Protein AF-A0A520CPD5-F1 (afdb_monomer_lite)

Radius of gyration: 14.95 Å; chains: 1; bounding box: 34×31×41 Å

Sequence (137 aa):
ALHACDTATDDAIAFGLAKEARFMVLVPCCQAEVAACLRQTKALSLSRTPLAELWRHPLHTREIGSQLTNVLRCLYLEARGYQVTVTELVGWEHSMKNELIIARRTGQPKAGAADRLRGLLAEFGLESLLETRFRLD

Foldseek 3Di:
DQEQEACRQLVVVVVCLVVVPQKDKDQYDFHVPLLVLCLVCLQPQCVVDPCSVQNPDSVSSRVVSSVLVVLLSCLLLLQSQWDWDWDFQDDCVVDPRTIMIMTGHPNDRDPCSVVVSCVSCVSSVNNVCCVPGSPND

Secondary structure (DSSP, 8-state):
---B-TTHHHHHHHHHHHTT-SEEEE-B---HHHHHHHHHHTTTTGGGSGGGGGGSSHHHHHHHHHHHHHHHHHHHHHHTTEEEEEEESS-TTT-S--EEEEEEE-SSPPTTHHHHHHHHHHHHT-TTHHHHT----

pLDDT: mean 84.91, std 13.27, range [46.88, 98.5]

Structure (mmCIF, N/CA/C/O backbone):
data_AF-A0A520CPD5-F1
#
_entry.id   AF-A0A520CPD5-F1
#
loop_
_atom_site.group_PDB
_atom_site.id
_atom_site.type_symbol
_atom_site.label_atom_id
_atom_site.label_alt_id
_atom_site.label_comp_id
_atom_site.label_asym_id
_atom_site.label_entity_id
_atom_site.label_seq_id
_atom_site.pdbx_PDB_ins_code
_atom_site.Cartn_x
_atom_site.Cartn_y
_atom_site.Cartn_z
_atom_site.occupancy
_atom_site.B_iso_or_equiv
_atom_site.auth_seq_id
_atom_site.auth_comp_id
_atom_site.auth_asym_id
_atom_site.auth_atom_id
_atom_site.pdbx_PDB_model_num
ATOM 1 N N . ALA A 1 1 ? 5.877 1.066 13.803 1.00 48.00 1 ALA A N 1
ATOM 2 C CA . ALA A 1 1 ? 7.234 0.483 13.851 1.00 48.00 1 ALA A CA 1
ATOM 3 C C . ALA A 1 1 ? 8.188 1.482 13.217 1.00 48.00 1 ALA A C 1
ATOM 5 O O . ALA A 1 1 ? 7.845 1.994 12.160 1.00 48.00 1 ALA A O 1
ATOM 6 N N . LEU A 1 2 ? 9.304 1.824 13.872 1.00 46.88 2 LEU A N 1
ATOM 7 C CA . LEU A 1 2 ? 10.176 2.903 13.385 1.00 46.88 2 LEU A CA 1
ATOM 8 C C . LEU A 1 2 ? 11.092 2.456 12.231 1.00 46.88 2 LEU A C 1
ATOM 10 O O . LEU A 1 2 ? 11.509 3.294 11.448 1.00 46.88 2 LEU A O 1
ATOM 14 N N . HIS A 1 3 ? 11.320 1.146 12.067 1.00 52.75 3 HIS A N 1
ATOM 15 C CA . HIS A 1 3 ? 11.962 0.552 10.892 1.00 52.75 3 HIS A CA 1
ATOM 16 C C . HIS A 1 3 ? 11.401 -0.853 10.661 1.00 52.75 3 HIS A C 1
ATOM 18 O O . HIS A 1 3 ? 11.776 -1.801 11.346 1.00 52.75 3 HIS A O 1
ATOM 24 N N . ALA A 1 4 ? 10.466 -0.977 9.724 1.00 55.03 4 ALA A N 1
ATOM 25 C CA . ALA A 1 4 ? 9.834 -2.241 9.374 1.00 55.03 4 ALA A CA 1
ATOM 26 C C . ALA A 1 4 ? 10.199 -2.605 7.931 1.00 55.03 4 ALA A C 1
ATOM 28 O O . ALA A 1 4 ? 9.467 -2.291 6.991 1.00 55.03 4 ALA A O 1
ATOM 29 N N . CYS A 1 5 ? 11.383 -3.203 7.772 1.00 64.50 5 CYS A N 1
ATOM 30 C CA . CYS A 1 5 ? 11.871 -3.678 6.481 1.00 64.50 5 CYS A CA 1
ATOM 31 C C . CYS A 1 5 ? 11.011 -4.840 5.985 1.00 64.50 5 CYS A C 1
ATOM 33 O O . CYS A 1 5 ? 10.584 -5.685 6.772 1.00 64.50 5 CYS A O 1
ATOM 35 N N . ASP A 1 6 ? 10.830 -4.897 4.671 1.00 71.50 6 ASP A N 1
ATOM 36 C CA . ASP A 1 6 ? 10.125 -5.964 3.976 1.00 71.50 6 ASP A CA 1
ATOM 37 C C . ASP A 1 6 ? 8.678 -6.129 4.482 1.00 71.50 6 ASP A C 1
ATOM 39 O O . ASP A 1 6 ? 7.905 -5.164 4.498 1.00 71.50 6 ASP A O 1
ATOM 43 N N . THR A 1 7 ? 8.300 -7.322 4.942 1.00 79.50 7 THR A N 1
ATOM 44 C CA . THR A 1 7 ? 6.925 -7.635 5.352 1.00 79.50 7 THR A CA 1
ATOM 45 C C . THR A 1 7 ? 6.522 -7.026 6.686 1.00 79.50 7 THR A C 1
ATOM 47 O O . THR A 1 7 ? 5.334 -6.960 6.972 1.00 79.50 7 THR A O 1
ATOM 50 N N . ALA A 1 8 ? 7.454 -6.518 7.497 1.00 84.81 8 ALA A N 1
ATOM 51 C CA . ALA A 1 8 ? 7.135 -6.076 8.855 1.00 84.81 8 ALA A CA 1
ATOM 52 C C . ALA A 1 8 ? 6.084 -4.947 8.896 1.00 84.81 8 ALA A C 1
ATOM 54 O O . ALA A 1 8 ? 5.323 -4.839 9.858 1.00 84.81 8 ALA A O 1
ATOM 55 N N . THR A 1 9 ? 6.019 -4.097 7.860 1.00 88.69 9 THR A N 1
ATOM 56 C CA . THR A 1 9 ? 4.955 -3.080 7.768 1.00 88.69 9 THR A CA 1
ATOM 57 C C . THR A 1 9 ? 3.604 -3.733 7.473 1.00 88.69 9 THR A C 1
ATOM 59 O O . THR A 1 9 ? 2.592 -3.316 8.031 1.00 88.69 9 THR A O 1
ATOM 62 N N . ASP A 1 10 ? 3.589 -4.778 6.647 1.00 90.69 10 ASP A N 1
ATOM 63 C CA . ASP A 1 10 ? 2.3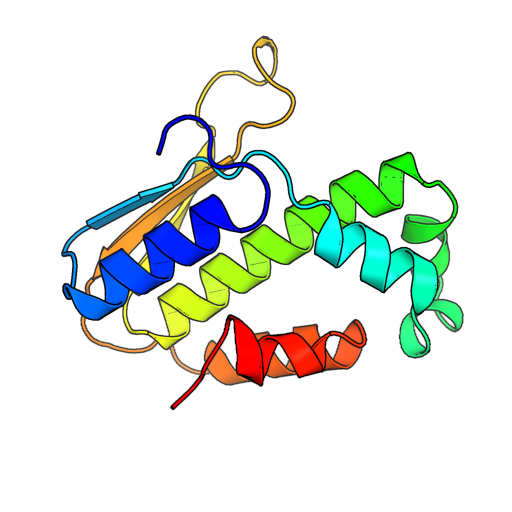80 -5.531 6.308 1.00 90.69 10 ASP A CA 1
ATOM 64 C C . ASP A 1 10 ? 1.882 -6.348 7.502 1.00 90.69 10 ASP A C 1
ATOM 66 O O . ASP A 1 10 ? 0.689 -6.332 7.792 1.00 90.69 10 ASP A O 1
ATOM 70 N N . ASP A 1 11 ? 2.790 -6.958 8.266 1.00 90.56 11 ASP A N 1
ATOM 71 C CA . ASP A 1 11 ? 2.468 -7.666 9.508 1.00 90.56 11 ASP A CA 1
ATOM 72 C C . ASP A 1 11 ? 1.866 -6.709 10.547 1.00 90.56 11 ASP A C 1
ATOM 74 O O . ASP A 1 11 ? 0.871 -7.022 11.206 1.00 90.56 11 ASP A O 1
ATOM 78 N N . ALA A 1 12 ? 2.422 -5.496 10.659 1.00 92.62 12 ALA A N 1
ATOM 79 C CA . ALA A 1 12 ? 1.874 -4.453 11.522 1.00 92.62 12 ALA A CA 1
ATOM 80 C C . ALA A 1 12 ? 0.478 -3.995 11.067 1.00 92.62 12 ALA A C 1
ATOM 82 O O . ALA A 1 12 ? -0.393 -3.779 11.913 1.00 92.62 12 ALA A O 1
ATOM 83 N N . ILE A 1 13 ? 0.246 -3.875 9.755 1.00 94.44 13 ILE A N 1
ATOM 84 C CA . ILE A 1 13 ? -1.080 -3.580 9.194 1.00 94.44 13 ILE A CA 1
ATOM 85 C C . ILE A 1 13 ? -2.051 -4.716 9.519 1.00 94.44 13 ILE A C 1
ATOM 87 O O . ILE A 1 13 ? -3.124 -4.452 10.057 1.00 94.44 13 ILE A O 1
ATOM 91 N N . ALA A 1 14 ? -1.686 -5.969 9.247 1.00 94.50 14 ALA A N 1
ATOM 92 C CA . ALA A 1 14 ? -2.528 -7.132 9.512 1.00 94.50 14 ALA A CA 1
ATOM 93 C C . ALA A 1 14 ? -2.915 -7.218 10.995 1.00 94.50 14 ALA A C 1
ATOM 95 O O . ALA A 1 14 ? -4.091 -7.385 11.328 1.00 94.50 14 ALA A O 1
ATOM 96 N N . PHE A 1 15 ? -1.950 -7.009 11.892 1.00 95.12 15 PHE A N 1
ATOM 97 C CA . PHE A 1 15 ? -2.202 -6.939 13.327 1.00 95.12 15 PHE A CA 1
ATOM 98 C C . PHE A 1 15 ? -3.135 -5.778 13.697 1.00 95.12 15 PHE A C 1
ATOM 100 O O . PHE A 1 15 ? -4.088 -5.965 14.454 1.00 95.12 15 PHE A O 1
ATOM 107 N N . GLY A 1 16 ? -2.898 -4.584 13.145 1.00 96.50 16 GLY A N 1
ATOM 108 C CA . GLY A 1 16 ? -3.732 -3.406 13.379 1.00 96.50 16 GLY A CA 1
ATOM 109 C C . GLY A 1 16 ? -5.177 -3.599 12.917 1.00 96.50 16 GLY A C 1
ATOM 110 O O . GLY A 1 16 ? -6.101 -3.232 13.642 1.00 96.50 16 GLY A O 1
ATOM 111 N N . LEU A 1 17 ? -5.379 -4.242 11.766 1.00 96.31 17 LEU A N 1
ATOM 112 C CA . LEU A 1 17 ? -6.698 -4.612 11.253 1.00 96.31 17 LEU A CA 1
ATOM 113 C C . LEU A 1 17 ? -7.392 -5.630 12.164 1.00 96.31 17 LEU A C 1
ATOM 115 O O . LEU A 1 17 ? -8.540 -5.414 12.543 1.00 96.31 17 LEU A O 1
ATOM 119 N N . ALA A 1 18 ? -6.693 -6.693 12.573 1.00 96.00 18 ALA A N 1
ATOM 120 C CA . ALA A 1 18 ? -7.236 -7.725 13.461 1.00 96.00 18 ALA A CA 1
ATOM 121 C C . ALA A 1 18 ? -7.622 -7.187 14.850 1.00 96.00 18 ALA A C 1
ATOM 123 O O . ALA A 1 18 ? -8.497 -7.739 15.516 1.00 96.00 18 ALA A O 1
ATOM 124 N N . LYS A 1 19 ? -6.967 -6.114 15.303 1.00 97.31 19 LYS A N 1
ATOM 125 C CA . LYS A 1 19 ? -7.277 -5.421 16.563 1.00 97.31 19 LYS A CA 1
ATOM 126 C C . LYS A 1 19 ? -8.217 -4.232 16.399 1.00 97.31 19 LYS A C 1
ATOM 128 O O . LYS A 1 19 ? -8.460 -3.534 17.379 1.00 97.31 19 LYS A O 1
ATOM 133 N N . GLU A 1 20 ? -8.712 -3.981 15.188 1.00 96.50 20 GLU A N 1
ATOM 134 C CA . GLU A 1 20 ? -9.520 -2.806 14.853 1.00 96.50 20 GLU A CA 1
ATOM 135 C C . GLU A 1 20 ? -8.903 -1.491 15.359 1.00 96.50 20 GLU A C 1
ATOM 137 O O . GLU A 1 20 ? -9.596 -0.599 15.860 1.00 96.50 20 GLU A O 1
ATOM 142 N N . ALA A 1 21 ? -7.576 -1.375 15.253 1.00 98.00 21 ALA A N 1
ATOM 143 C CA . ALA A 1 21 ? -6.823 -0.264 15.811 1.00 98.00 21 ALA A CA 1
ATOM 144 C C . ALA A 1 21 ? -7.410 1.070 15.337 1.00 98.00 21 ALA A C 1
ATOM 146 O O . ALA A 1 21 ? -7.582 1.292 14.137 1.00 98.00 21 ALA A O 1
ATOM 147 N N . ARG A 1 22 ? -7.702 1.979 16.276 1.00 97.88 22 ARG A N 1
ATOM 148 C CA . ARG A 1 22 ? -8.281 3.294 15.954 1.00 97.88 22 ARG A CA 1
ATOM 149 C C . ARG A 1 22 ? -7.347 4.127 15.071 1.00 97.88 22 ARG A C 1
ATOM 151 O O . ARG A 1 22 ? -7.827 4.875 14.221 1.00 97.88 22 ARG A O 1
ATOM 158 N N . PHE A 1 23 ? -6.040 3.977 15.273 1.00 97.81 23 PHE A N 1
ATOM 159 C CA . PHE A 1 23 ? -4.995 4.645 14.508 1.00 97.81 23 PHE A CA 1
ATOM 160 C C . PHE A 1 23 ? -3.833 3.691 14.222 1.00 97.81 23 PHE A C 1
ATOM 162 O O . PHE A 1 23 ? -3.453 2.902 15.086 1.00 97.81 23 PHE A O 1
ATOM 169 N N . MET A 1 24 ? -3.243 3.815 13.036 1.00 97.44 24 MET A N 1
ATOM 170 C CA . MET A 1 24 ? -1.957 3.225 12.670 1.00 97.44 24 MET A CA 1
ATOM 171 C C . MET A 1 24 ? -1.064 4.320 12.092 1.00 97.44 24 MET A C 1
ATOM 173 O O . MET A 1 24 ? -1.506 5.093 11.246 1.00 97.44 24 MET A O 1
ATOM 177 N N . VAL A 1 25 ? 0.183 4.384 12.554 1.00 95.12 25 VAL A N 1
ATOM 178 C CA . VAL A 1 25 ? 1.201 5.316 12.055 1.00 95.12 25 VAL A CA 1
ATOM 179 C C . VAL A 1 25 ? 2.404 4.485 11.629 1.00 95.12 25 VAL A C 1
ATOM 181 O O . VAL A 1 25 ? 3.020 3.794 12.449 1.00 95.12 25 VAL A O 1
ATOM 184 N N . LEU A 1 26 ? 2.679 4.484 10.330 1.00 92.12 26 LEU A N 1
ATOM 185 C CA . LEU A 1 26 ? 3.588 3.549 9.683 1.00 92.12 26 LEU A CA 1
ATOM 186 C C . LEU A 1 26 ? 4.678 4.327 8.950 1.00 92.12 26 LEU A C 1
ATOM 188 O O . LEU A 1 26 ? 4.379 5.192 8.131 1.00 92.12 26 LEU A O 1
ATOM 192 N N . VAL A 1 27 ? 5.931 3.976 9.234 1.00 89.12 27 VAL A N 1
ATOM 193 C CA . VAL A 1 27 ? 7.102 4.436 8.484 1.00 89.12 27 VAL A CA 1
ATOM 194 C C . VAL A 1 27 ? 7.582 3.258 7.636 1.00 89.12 27 VAL A C 1
ATOM 196 O O . VAL A 1 27 ? 8.358 2.428 8.128 1.00 89.12 27 VAL A O 1
ATOM 199 N N . PRO A 1 28 ? 7.080 3.102 6.400 1.00 82.00 28 PRO A N 1
ATOM 200 C CA . PRO A 1 28 ? 7.595 2.087 5.498 1.00 82.00 28 PRO A CA 1
ATOM 201 C C . PRO A 1 28 ? 9.036 2.433 5.119 1.00 82.00 28 PRO A C 1
ATOM 203 O O . PRO A 1 28 ? 9.345 3.569 4.768 1.00 82.00 28 PRO A O 1
ATOM 206 N N . CYS A 1 29 ? 9.940 1.456 5.185 1.00 71.75 29 CYS A N 1
ATOM 207 C CA . CYS A 1 29 ? 11.341 1.699 4.849 1.00 71.75 29 CYS A CA 1
ATOM 208 C C . CYS A 1 29 ? 11.792 0.970 3.579 1.00 71.75 29 CYS A C 1
ATOM 210 O O . CYS A 1 29 ? 12.383 1.605 2.721 1.00 71.75 29 CYS A O 1
ATOM 212 N N . CYS A 1 30 ? 11.543 -0.322 3.365 1.00 64.81 30 CYS A N 1
ATOM 213 C CA . CYS A 1 30 ? 12.063 -1.032 2.182 1.00 64.81 30 CYS A CA 1
ATOM 214 C C . CYS A 1 30 ? 11.131 -2.167 1.761 1.00 64.81 30 CYS A C 1
ATOM 216 O O . CYS A 1 30 ? 10.758 -2.944 2.629 1.00 64.81 30 CYS A O 1
ATOM 218 N N . GLN A 1 31 ? 10.883 -2.349 0.456 1.00 66.81 31 GLN A N 1
ATOM 219 C CA . GLN A 1 31 ? 10.275 -3.579 -0.075 1.00 66.81 31 GLN A CA 1
ATOM 220 C C . GLN A 1 31 ? 11.121 -4.190 -1.199 1.00 66.81 31 GLN A C 1
ATOM 222 O O . GLN A 1 31 ? 11.071 -3.752 -2.349 1.00 66.81 31 GLN A O 1
ATOM 227 N N . ALA A 1 32 ? 11.911 -5.216 -0.870 1.00 64.06 32 ALA A N 1
ATOM 228 C CA . ALA A 1 32 ? 12.752 -5.904 -1.851 1.00 64.06 32 ALA A CA 1
ATOM 229 C C . ALA A 1 32 ? 11.952 -6.885 -2.723 1.00 64.06 32 ALA A C 1
ATOM 231 O O . ALA A 1 32 ? 12.303 -7.083 -3.886 1.00 64.06 32 ALA A O 1
ATOM 232 N N . GLU A 1 33 ? 10.876 -7.464 -2.185 1.00 66.19 33 GLU A N 1
ATOM 233 C CA . GLU A 1 33 ? 10.102 -8.516 -2.850 1.00 66.19 33 GLU A CA 1
ATOM 234 C C . GLU A 1 33 ? 9.308 -8.007 -4.054 1.00 66.19 33 GLU A C 1
ATOM 236 O O . GLU A 1 33 ? 9.434 -8.559 -5.142 1.00 66.19 33 GLU A O 1
ATOM 241 N N . VAL A 1 34 ? 8.573 -6.898 -3.909 1.00 71.38 34 VAL A N 1
ATOM 242 C CA . VAL A 1 34 ? 7.843 -6.288 -5.034 1.00 71.38 34 VAL A CA 1
ATOM 243 C C . VAL A 1 34 ? 8.825 -5.852 -6.118 1.00 71.38 34 VAL A C 1
ATOM 245 O O . VAL A 1 34 ? 8.621 -6.140 -7.292 1.00 71.38 34 VAL A O 1
ATOM 248 N N . ALA A 1 35 ? 9.960 -5.261 -5.737 1.00 71.25 35 ALA A N 1
ATOM 249 C CA . ALA A 1 35 ? 11.024 -4.942 -6.683 1.00 71.25 35 ALA A CA 1
ATOM 250 C C . ALA A 1 35 ? 11.611 -6.193 -7.370 1.00 71.25 35 ALA A C 1
ATOM 252 O O . ALA A 1 35 ? 11.979 -6.135 -8.541 1.00 71.25 35 ALA A O 1
ATOM 253 N N . ALA A 1 36 ? 11.720 -7.326 -6.670 1.00 71.81 36 ALA A N 1
ATOM 254 C CA . ALA A 1 36 ? 12.179 -8.585 -7.248 1.00 71.81 36 A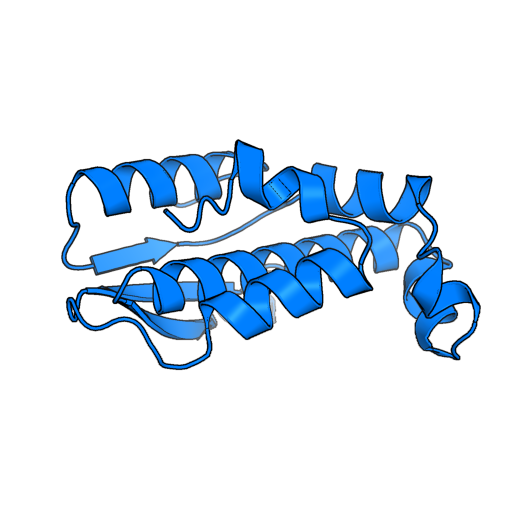LA A CA 1
ATOM 255 C C . ALA A 1 36 ? 11.154 -9.175 -8.222 1.00 71.81 36 ALA A C 1
ATOM 257 O O . ALA A 1 36 ? 11.553 -9.570 -9.317 1.00 71.81 36 ALA A O 1
ATOM 258 N N . CYS A 1 37 ? 9.867 -9.157 -7.867 1.00 70.44 37 CYS A N 1
ATOM 259 C CA . CYS A 1 37 ? 8.784 -9.580 -8.745 1.00 70.44 37 CYS A CA 1
ATOM 260 C C . CYS A 1 37 ? 8.781 -8.737 -10.023 1.00 70.44 37 CYS A C 1
ATOM 262 O O . CYS A 1 37 ? 8.944 -9.295 -11.100 1.00 70.44 37 CYS A O 1
ATOM 264 N N . LEU A 1 38 ? 8.798 -7.402 -9.907 1.00 71.19 38 LEU A N 1
ATOM 265 C CA . LEU A 1 38 ? 8.857 -6.480 -11.051 1.00 71.19 38 LEU A CA 1
ATOM 266 C C . LEU A 1 38 ? 10.072 -6.718 -11.970 1.00 71.19 38 LEU A C 1
ATOM 268 O O . LEU A 1 38 ? 9.971 -6.550 -13.185 1.00 71.19 38 LEU A O 1
ATOM 272 N N . ARG A 1 39 ? 11.226 -7.132 -11.420 1.00 69.31 39 ARG A N 1
ATOM 273 C CA . ARG A 1 39 ? 12.404 -7.519 -12.224 1.00 69.31 39 ARG A CA 1
ATOM 274 C C . ARG A 1 39 ? 12.207 -8.841 -12.965 1.00 69.31 39 ARG A C 1
ATOM 276 O O . ARG A 1 39 ? 12.679 -8.955 -14.093 1.00 69.31 39 ARG A O 1
ATOM 283 N N . GLN A 1 40 ? 11.575 -9.827 -12.328 1.00 64.56 40 GLN A N 1
ATOM 284 C CA . GLN A 1 40 ? 11.334 -11.156 -12.900 1.00 64.56 40 GLN A CA 1
ATOM 285 C C . GLN A 1 40 ? 10.228 -11.127 -13.956 1.00 64.56 40 GLN A C 1
ATOM 287 O O . GLN A 1 40 ? 10.372 -11.754 -15.002 1.00 64.56 40 GLN A O 1
ATOM 292 N N . THR A 1 41 ? 9.158 -10.366 -13.715 1.00 62.06 41 THR A N 1
ATOM 293 C CA . THR A 1 41 ? 8.024 -10.236 -14.638 1.00 62.06 41 THR A CA 1
ATOM 294 C C . THR A 1 41 ? 8.230 -9.171 -15.706 1.00 62.06 41 THR A C 1
ATOM 296 O O . THR A 1 41 ? 7.429 -9.131 -16.637 1.00 62.06 41 THR A O 1
ATOM 299 N N . LYS A 1 42 ? 9.276 -8.327 -15.595 1.00 56.03 42 LYS A N 1
ATOM 300 C CA . LYS A 1 42 ? 9.645 -7.241 -16.529 1.00 56.03 42 LYS A CA 1
ATOM 301 C C . LYS A 1 42 ? 8.411 -6.618 -17.197 1.00 56.03 42 LYS A C 1
ATOM 303 O O . LYS A 1 42 ? 8.342 -6.514 -18.415 1.00 56.03 42 LYS A O 1
ATOM 308 N N . ALA A 1 43 ? 7.421 -6.292 -16.363 1.00 57.31 43 ALA A N 1
ATOM 309 C CA . ALA A 1 43 ? 6.102 -5.791 -16.723 1.00 57.31 43 ALA A CA 1
ATOM 310 C C . ALA A 1 43 ? 5.577 -6.305 -18.083 1.00 57.31 43 ALA A C 1
ATOM 312 O O . ALA A 1 43 ? 5.659 -5.622 -19.109 1.00 57.31 43 ALA A O 1
ATOM 313 N N . LEU A 1 44 ? 5.027 -7.521 -18.093 1.00 53.91 44 LEU A N 1
ATOM 314 C CA . LEU A 1 44 ? 4.390 -8.137 -19.267 1.00 53.91 44 LEU A CA 1
ATOM 315 C C . LEU A 1 44 ? 3.362 -7.220 -19.980 1.00 53.91 44 LEU A C 1
ATOM 317 O O . LEU A 1 44 ? 3.138 -7.384 -21.178 1.00 53.91 44 LEU A O 1
ATOM 321 N N . SER A 1 45 ? 2.804 -6.221 -19.288 1.00 53.12 45 SER A N 1
ATOM 322 C CA . SER A 1 45 ? 1.958 -5.141 -19.824 1.00 53.12 45 SER A CA 1
ATOM 323 C C . SER A 1 45 ? 2.751 -3.870 -20.190 1.00 53.12 45 SER A C 1
ATOM 325 O O . SER A 1 45 ? 2.683 -3.395 -21.327 1.00 53.12 45 SER A O 1
ATOM 327 N N . LEU A 1 46 ? 3.552 -3.327 -19.260 1.00 57.34 46 LEU A N 1
ATOM 328 C CA . LEU A 1 46 ? 4.201 -2.015 -19.415 1.00 57.34 46 LEU A CA 1
ATOM 329 C C . LEU A 1 46 ? 5.392 -2.035 -20.370 1.00 57.34 46 LEU A C 1
ATOM 331 O O . LEU A 1 46 ? 5.742 -0.979 -20.891 1.00 57.34 46 LEU A O 1
ATOM 335 N N . SER A 1 47 ? 5.979 -3.202 -20.649 1.00 57.88 47 SER A N 1
ATOM 336 C CA . SER A 1 47 ? 7.015 -3.386 -21.681 1.00 57.88 47 SER A CA 1
ATOM 337 C C . SER A 1 47 ? 6.558 -2.958 -23.083 1.00 57.88 47 SER A C 1
ATOM 339 O O . SER A 1 47 ? 7.391 -2.710 -23.953 1.00 57.88 47 SER A O 1
ATOM 341 N N . ARG A 1 48 ? 5.242 -2.816 -23.298 1.00 64.31 48 ARG A N 1
ATOM 342 C CA . ARG A 1 48 ? 4.629 -2.310 -24.539 1.00 64.31 48 ARG A CA 1
ATOM 343 C C . ARG A 1 48 ? 4.318 -0.809 -24.490 1.00 64.31 48 ARG A C 1
ATOM 345 O O . ARG A 1 48 ? 3.709 -0.284 -25.419 1.00 64.31 48 ARG A O 1
ATOM 352 N N . THR A 1 49 ? 4.723 -0.122 -23.423 1.00 75.88 49 THR A N 1
ATOM 353 C CA . THR A 1 49 ? 4.474 1.305 -23.182 1.00 75.88 49 THR A CA 1
ATOM 354 C C . THR A 1 49 ? 5.784 2.048 -22.895 1.00 75.88 49 THR A C 1
ATOM 356 O O . THR A 1 49 ? 6.746 1.434 -22.431 1.00 75.88 49 THR A O 1
ATOM 359 N N . PRO A 1 50 ? 5.838 3.380 -23.076 1.00 80.88 50 PRO A N 1
ATOM 360 C CA . PRO A 1 50 ? 7.003 4.177 -22.683 1.00 80.88 50 PRO A CA 1
ATOM 361 C C . PRO A 1 50 ? 7.366 4.080 -21.193 1.00 80.88 50 PRO A C 1
ATOM 363 O O . PRO A 1 50 ? 8.489 4.405 -20.816 1.00 80.88 50 PRO A O 1
ATOM 366 N N . LEU A 1 51 ? 6.445 3.612 -20.338 1.00 79.06 51 LEU A N 1
ATOM 367 C CA . LEU A 1 51 ? 6.717 3.427 -18.914 1.00 79.06 51 LEU A CA 1
ATOM 368 C C . LEU A 1 51 ? 7.797 2.369 -18.671 1.00 79.06 51 LEU A C 1
ATOM 370 O O . LEU A 1 51 ? 8.449 2.440 -17.636 1.00 79.06 51 LEU A O 1
ATOM 374 N N . ALA A 1 52 ? 8.036 1.443 -19.612 1.00 79.94 52 ALA A N 1
ATOM 375 C CA . ALA A 1 52 ? 9.050 0.387 -19.516 1.00 79.94 52 ALA A CA 1
ATOM 376 C C . ALA A 1 52 ? 10.429 0.886 -19.028 1.00 79.94 52 ALA A C 1
ATOM 378 O O . ALA A 1 52 ? 11.134 0.182 -18.298 1.00 79.94 52 ALA A O 1
ATOM 379 N N . GLU A 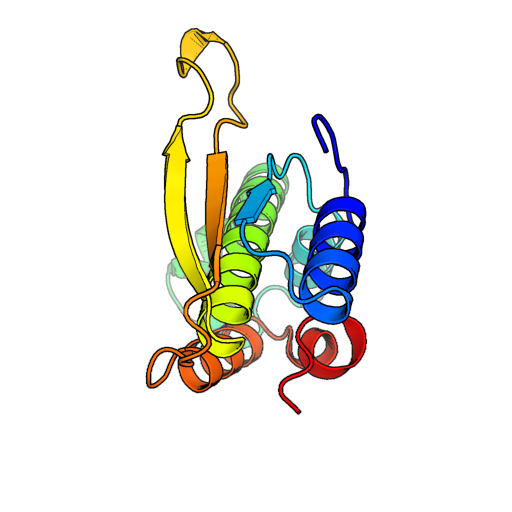1 53 ? 10.796 2.120 -19.385 1.00 83.25 53 GLU A N 1
ATOM 380 C CA . GLU A 1 53 ? 12.061 2.758 -19.007 1.00 83.25 53 GLU A CA 1
ATOM 381 C C . GLU A 1 53 ? 12.238 2.921 -17.488 1.00 83.25 53 GLU A C 1
ATOM 383 O O . GLU A 1 53 ? 13.365 2.898 -16.985 1.00 83.25 53 GLU A O 1
ATOM 388 N N . LEU A 1 54 ? 11.141 2.990 -16.730 1.00 81.88 54 LEU A N 1
ATOM 389 C CA . LEU A 1 54 ? 11.155 3.043 -15.267 1.00 81.88 54 LEU A CA 1
ATOM 390 C C . LEU A 1 54 ? 11.799 1.797 -14.636 1.00 81.88 54 LEU A C 1
ATOM 392 O O . LEU A 1 54 ? 12.389 1.887 -13.559 1.00 81.88 54 LEU A O 1
ATOM 396 N N . TRP A 1 55 ? 11.756 0.646 -15.314 1.00 79.25 55 TRP A N 1
ATOM 397 C CA . TRP A 1 55 ? 12.322 -0.621 -14.822 1.00 79.25 55 TRP A CA 1
ATOM 398 C C . TRP A 1 55 ? 13.667 -0.982 -15.455 1.00 79.25 55 TRP A C 1
ATOM 400 O O . TRP A 1 55 ? 14.247 -2.025 -15.149 1.00 79.25 55 TRP A O 1
ATOM 410 N N . ARG A 1 56 ? 14.204 -0.124 -16.330 1.00 79.69 56 ARG A N 1
ATOM 411 C CA . ARG A 1 56 ? 15.444 -0.405 -17.068 1.00 79.69 56 ARG A CA 1
ATOM 412 C C . ARG A 1 56 ? 16.658 -0.562 -16.154 1.00 79.69 56 ARG A C 1
ATOM 414 O O . ARG A 1 56 ? 17.541 -1.374 -16.430 1.00 79.69 56 ARG A O 1
ATOM 421 N N . HIS A 1 57 ? 16.691 0.196 -15.060 1.00 83.56 57 HIS A N 1
ATOM 422 C CA . HIS A 1 57 ? 17.779 0.172 -14.089 1.00 83.56 57 HIS A CA 1
ATOM 423 C C . HIS A 1 57 ? 17.329 -0.471 -12.766 1.00 83.56 57 HIS A C 1
ATOM 425 O O . HIS A 1 57 ? 16.249 -0.143 -12.258 1.00 83.56 57 HIS A O 1
ATOM 431 N N . PRO A 1 58 ? 18.157 -1.339 -12.146 1.00 81.81 58 PRO A N 1
ATOM 432 C CA . PRO A 1 58 ? 17.810 -1.996 -10.885 1.00 81.81 58 PRO A CA 1
ATOM 433 C C . PRO A 1 58 ? 17.490 -1.029 -9.742 1.00 81.81 58 PRO A C 1
ATOM 435 O O . PRO A 1 58 ? 16.636 -1.336 -8.913 1.00 81.81 58 PRO A O 1
ATOM 438 N N . LEU A 1 59 ? 18.151 0.135 -9.707 1.00 84.94 59 LEU A N 1
ATOM 439 C CA . LEU A 1 59 ? 17.890 1.172 -8.711 1.00 84.94 59 LEU A CA 1
ATOM 440 C C . LEU A 1 59 ? 16.475 1.745 -8.863 1.00 84.94 59 LEU A C 1
ATOM 442 O O . LEU A 1 59 ? 15.725 1.748 -7.895 1.00 84.94 59 LEU A O 1
ATOM 446 N N . HIS A 1 60 ? 16.077 2.143 -10.075 1.00 85.88 60 HIS A N 1
ATOM 447 C CA . HIS A 1 60 ? 14.732 2.675 -10.329 1.00 85.88 60 HIS A CA 1
ATOM 448 C C . HIS A 1 60 ? 13.652 1.638 -10.024 1.00 85.88 60 HIS A C 1
ATOM 450 O O . HIS A 1 60 ? 12.690 1.938 -9.326 1.00 85.88 60 HIS A O 1
ATOM 456 N N . THR A 1 61 ? 13.864 0.388 -10.448 1.00 82.94 61 THR A N 1
ATOM 457 C CA . THR A 1 61 ? 12.936 -0.711 -10.140 1.00 82.94 61 THR A CA 1
ATOM 458 C C . THR A 1 61 ? 12.757 -0.893 -8.635 1.00 82.94 61 THR A C 1
ATOM 460 O O . THR A 1 61 ? 11.648 -1.132 -8.164 1.00 82.94 61 THR A O 1
ATOM 463 N N . ARG A 1 62 ? 13.847 -0.770 -7.867 1.00 82.88 62 ARG A N 1
ATOM 464 C CA . ARG A 1 62 ? 13.808 -0.883 -6.409 1.00 82.88 62 ARG A CA 1
ATOM 465 C C . ARG A 1 62 ? 13.017 0.251 -5.770 1.00 82.88 62 ARG A C 1
ATOM 467 O O . ARG A 1 62 ? 12.152 -0.025 -4.944 1.00 82.88 62 ARG A O 1
ATOM 474 N N . GLU A 1 63 ? 13.297 1.495 -6.142 1.00 85.69 63 GLU A N 1
ATOM 475 C CA . GLU A 1 63 ? 12.617 2.646 -5.541 1.00 85.69 63 GLU A CA 1
ATOM 476 C C . GLU A 1 63 ? 11.134 2.690 -5.938 1.00 85.69 63 GLU A C 1
ATOM 478 O O . GLU A 1 63 ? 10.270 2.842 -5.078 1.00 85.69 63 GLU A O 1
ATOM 483 N N . ILE A 1 64 ? 10.812 2.436 -7.209 1.00 86.25 64 ILE A N 1
ATOM 484 C CA . ILE A 1 64 ? 9.424 2.401 -7.694 1.00 86.25 64 ILE A CA 1
ATOM 485 C C . ILE A 1 64 ? 8.664 1.217 -7.102 1.00 86.25 64 ILE A C 1
ATOM 487 O O . ILE A 1 64 ? 7.520 1.382 -6.693 1.00 86.25 64 ILE A O 1
ATOM 491 N N . GLY A 1 65 ? 9.287 0.041 -6.990 1.00 86.88 65 GLY A N 1
ATOM 492 C CA . GLY A 1 65 ? 8.679 -1.105 -6.312 1.00 86.88 65 GLY A CA 1
ATOM 493 C C . GLY A 1 65 ? 8.359 -0.805 -4.845 1.00 86.88 65 GLY A C 1
ATOM 494 O O . GLY A 1 65 ? 7.290 -1.176 -4.356 1.00 86.88 65 GLY A O 1
ATOM 495 N N . SER A 1 66 ? 9.239 -0.069 -4.158 1.00 86.06 66 SER A N 1
ATOM 496 C CA . SER A 1 66 ? 8.979 0.401 -2.794 1.00 86.06 66 SER A CA 1
ATOM 497 C C . SER A 1 66 ? 7.774 1.343 -2.747 1.00 86.06 66 SER A C 1
ATOM 499 O O . SER A 1 66 ? 6.887 1.148 -1.918 1.00 86.06 66 SER A O 1
ATOM 501 N N . GLN A 1 67 ? 7.695 2.315 -3.661 1.00 88.69 67 GLN A N 1
ATOM 502 C CA . GLN A 1 67 ? 6.570 3.253 -3.700 1.00 88.69 67 GLN A CA 1
ATOM 503 C C . GLN A 1 67 ? 5.248 2.584 -4.077 1.00 88.69 67 GLN A C 1
ATOM 505 O O . GLN A 1 67 ? 4.231 2.817 -3.428 1.00 88.69 67 GLN A O 1
ATOM 510 N N . LEU A 1 68 ? 5.261 1.682 -5.058 1.00 90.38 68 LEU A N 1
ATOM 511 C CA . LEU A 1 68 ? 4.086 0.902 -5.441 1.00 90.38 68 LEU A CA 1
ATOM 512 C C . LEU A 1 68 ? 3.536 0.107 -4.251 1.00 90.38 68 LEU A C 1
ATOM 514 O O . LEU A 1 68 ? 2.330 0.093 -4.021 1.00 90.38 68 LEU A O 1
ATOM 518 N N . THR A 1 69 ? 4.417 -0.500 -3.453 1.00 91.06 69 THR A N 1
ATOM 519 C CA . THR A 1 69 ? 4.016 -1.222 -2.237 1.00 91.06 69 THR A CA 1
ATOM 520 C C . THR A 1 69 ? 3.277 -0.306 -1.259 1.00 91.06 69 THR A C 1
ATOM 522 O O . THR A 1 69 ? 2.252 -0.694 -0.702 1.00 91.06 69 THR A O 1
ATOM 525 N N . ASN A 1 70 ? 3.752 0.924 -1.069 1.00 92.38 70 ASN A N 1
ATOM 526 C CA . ASN A 1 70 ? 3.128 1.881 -0.157 1.00 92.38 70 ASN A CA 1
ATOM 527 C C . ASN A 1 70 ? 1.768 2.371 -0.667 1.00 92.38 7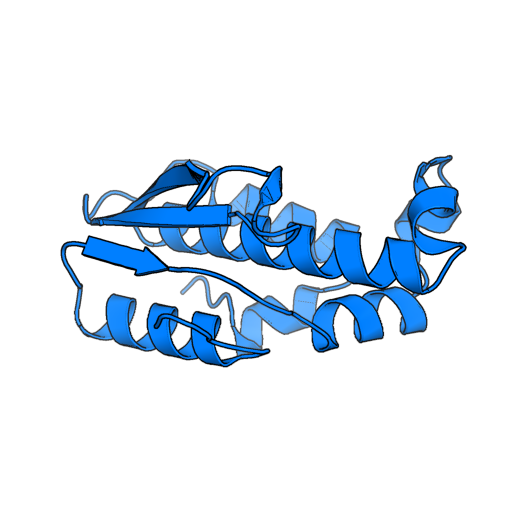0 ASN A C 1
ATOM 529 O O . ASN A 1 70 ? 0.816 2.455 0.112 1.00 92.38 70 ASN A O 1
ATOM 533 N N . VAL A 1 71 ? 1.628 2.571 -1.980 1.00 95.19 71 VAL A N 1
ATOM 534 C CA . VAL A 1 71 ? 0.330 2.853 -2.615 1.00 95.19 71 VAL A CA 1
ATOM 535 C C . VAL A 1 71 ? -0.653 1.699 -2.395 1.00 95.19 71 VAL A C 1
ATOM 537 O O . VAL A 1 71 ? -1.799 1.937 -2.006 1.00 95.19 71 VAL A O 1
ATOM 540 N N . LEU A 1 72 ? -0.214 0.449 -2.576 1.00 95.88 72 LEU A N 1
ATOM 541 C CA . LEU A 1 72 ? -1.044 -0.735 -2.329 1.00 95.88 72 LEU A CA 1
ATOM 542 C C . LEU A 1 72 ? -1.471 -0.832 -0.857 1.00 95.88 72 LEU A C 1
ATOM 544 O O . LEU A 1 72 ? -2.647 -1.052 -0.579 1.00 95.88 72 LEU A O 1
ATOM 548 N N . ARG A 1 73 ? -0.560 -0.576 0.091 1.00 95.75 73 ARG A N 1
ATOM 549 C CA . ARG A 1 73 ? -0.876 -0.509 1.532 1.00 95.75 73 ARG A CA 1
ATOM 550 C C . ARG A 1 73 ? -1.937 0.549 1.835 1.00 95.75 73 ARG A C 1
ATOM 552 O O . ARG A 1 73 ? -2.865 0.278 2.595 1.00 95.75 73 ARG A O 1
ATOM 559 N N . CYS A 1 74 ? -1.833 1.728 1.220 1.00 97.56 74 CYS A N 1
ATOM 560 C CA . CYS A 1 74 ? -2.818 2.795 1.385 1.00 97.56 74 CYS A CA 1
ATOM 561 C C . CYS A 1 74 ? -4.193 2.372 0.862 1.00 97.56 74 CYS A C 1
ATOM 563 O O . CYS A 1 74 ? -5.173 2.450 1.599 1.00 97.56 74 CYS A O 1
ATOM 565 N N . LEU A 1 75 ? -4.269 1.864 -0.372 1.00 98.31 75 LEU A N 1
ATOM 566 C CA . LEU A 1 75 ? -5.527 1.394 -0.961 1.00 98.31 75 LEU A CA 1
ATOM 567 C C . LEU A 1 75 ? -6.140 0.234 -0.172 1.00 98.31 75 LEU A C 1
ATOM 569 O O . LEU A 1 75 ? -7.358 0.173 -0.020 1.00 98.31 75 LEU A O 1
ATOM 573 N N . TYR A 1 76 ? -5.309 -0.659 0.363 1.00 98.00 76 TYR A N 1
ATOM 574 C CA . TYR A 1 76 ? -5.763 -1.748 1.215 1.00 98.00 76 TYR A CA 1
ATOM 575 C C . TYR A 1 76 ? -6.397 -1.220 2.503 1.00 98.00 76 TYR A C 1
ATOM 577 O O . TYR A 1 76 ? -7.540 -1.550 2.802 1.00 98.00 76 TYR A O 1
ATOM 585 N N . LEU A 1 77 ? -5.717 -0.331 3.229 1.00 98.12 77 LEU A N 1
ATOM 586 C CA . LEU A 1 77 ? -6.265 0.304 4.431 1.00 98.12 77 LEU A CA 1
ATOM 587 C C . LEU A 1 77 ? -7.567 1.069 4.133 1.00 98.12 77 LEU A C 1
ATOM 589 O O . LEU A 1 77 ? -8.544 0.932 4.872 1.00 98.12 77 LEU A O 1
ATOM 593 N N . GLU A 1 78 ? -7.618 1.808 3.022 1.00 98.50 78 GLU A N 1
ATOM 594 C CA . GLU A 1 78 ? -8.833 2.482 2.546 1.00 98.50 78 GLU A CA 1
ATOM 595 C C . GLU A 1 78 ? -9.985 1.498 2.282 1.00 98.50 78 GLU A C 1
ATOM 597 O O . GLU A 1 78 ? -11.124 1.742 2.693 1.00 98.50 78 GLU A O 1
ATOM 602 N N . ALA A 1 79 ? -9.698 0.363 1.641 1.00 98.12 79 ALA A N 1
ATOM 603 C CA . ALA A 1 79 ? -10.667 -0.705 1.404 1.00 98.12 79 ALA A CA 1
ATOM 604 C C . ALA A 1 79 ? -11.124 -1.386 2.707 1.00 98.12 79 ALA A C 1
ATOM 606 O O . ALA A 1 79 ? -12.254 -1.855 2.792 1.00 98.12 79 ALA A O 1
ATOM 607 N N . ARG A 1 80 ? -10.283 -1.390 3.747 1.00 97.75 80 ARG A N 1
ATOM 608 C CA . ARG A 1 80 ? -10.592 -1.926 5.085 1.00 97.75 80 ARG A CA 1
ATOM 609 C C . ARG A 1 80 ? -11.244 -0.903 6.027 1.00 97.75 80 ARG A C 1
ATOM 611 O O . ARG A 1 80 ? -11.346 -1.142 7.229 1.00 97.75 80 ARG A O 1
ATOM 618 N N . GLY A 1 81 ? -11.699 0.238 5.507 1.00 97.81 81 GLY A N 1
ATOM 619 C CA . GLY A 1 81 ? -12.466 1.222 6.275 1.00 97.81 81 GLY A CA 1
ATOM 620 C C . GLY A 1 81 ? -11.627 2.210 7.079 1.00 97.81 81 GLY A C 1
ATOM 621 O O . GLY A 1 81 ? -12.090 2.752 8.092 1.00 97.81 81 GLY A O 1
ATOM 622 N N . TYR A 1 82 ? -10.397 2.466 6.641 1.00 98.50 82 TYR A N 1
ATOM 623 C CA . TYR A 1 82 ? -9.554 3.520 7.187 1.00 98.50 82 TYR A CA 1
ATOM 624 C C . TYR A 1 82 ? -9.560 4.750 6.282 1.00 98.50 82 TYR A C 1
ATOM 626 O O . TYR A 1 82 ? -9.517 4.660 5.060 1.00 98.50 82 TYR A O 1
ATOM 634 N N . GLN A 1 83 ? -9.562 5.925 6.898 1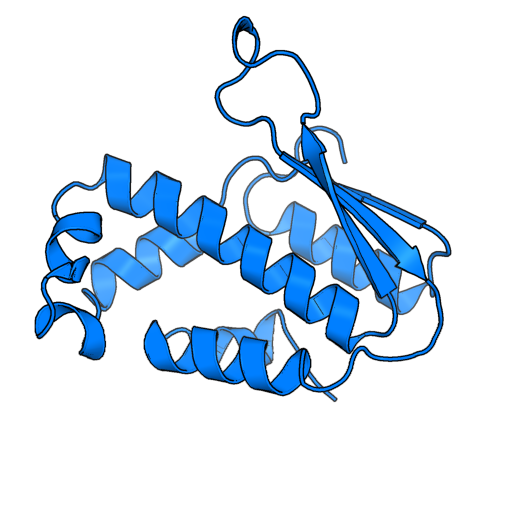.00 98.44 83 GLN A N 1
ATOM 635 C CA . GLN A 1 83 ? -9.119 7.146 6.246 1.00 98.44 83 GLN A CA 1
ATOM 636 C C . GLN A 1 83 ? -7.592 7.174 6.302 1.00 98.44 83 GLN A C 1
ATOM 638 O O . GLN A 1 83 ? -7.027 7.030 7.387 1.00 98.44 83 GLN A O 1
ATOM 643 N N . VAL A 1 84 ? -6.936 7.356 5.158 1.00 98.25 84 VAL A N 1
ATOM 644 C CA . VAL A 1 84 ? -5.474 7.337 5.050 1.00 98.25 84 VAL A CA 1
ATOM 645 C C . VAL A 1 84 ? -4.958 8.709 4.628 1.00 98.25 84 VAL A C 1
ATOM 647 O O . VAL A 1 84 ? -5.480 9.313 3.693 1.00 98.25 84 VAL A O 1
ATOM 650 N N . THR A 1 85 ? -3.918 9.176 5.310 1.00 97.69 85 THR A N 1
ATOM 651 C CA . THR A 1 85 ? -3.126 10.353 4.954 1.00 97.69 85 THR A CA 1
ATOM 652 C C . THR A 1 85 ? -1.676 9.922 4.790 1.00 97.69 85 THR A C 1
ATOM 654 O O . THR A 1 85 ? -1.146 9.210 5.642 1.00 97.69 85 THR A O 1
ATOM 657 N N . VAL A 1 86 ? -1.034 10.375 3.718 1.00 95.31 86 VAL A N 1
ATOM 658 C CA . VAL A 1 86 ? 0.394 10.170 3.466 1.00 95.31 86 VAL A CA 1
ATOM 659 C C . VAL A 1 86 ? 1.086 11.523 3.552 1.00 95.31 86 VAL A C 1
ATOM 661 O O . VAL A 1 86 ? 0.627 12.484 2.939 1.00 95.31 86 VAL A O 1
ATOM 664 N N . THR A 1 87 ? 2.149 11.615 4.345 1.00 92.44 87 THR A N 1
ATOM 665 C CA . THR A 1 87 ? 2.892 12.861 4.572 1.00 92.44 87 THR A CA 1
ATOM 666 C C . THR A 1 87 ? 4.379 12.585 4.759 1.00 92.44 87 THR A C 1
ATOM 668 O O . THR A 1 87 ? 4.799 11.435 4.845 1.00 92.44 87 THR A O 1
ATOM 671 N N . GLU A 1 88 ? 5.173 13.644 4.833 1.00 89.44 88 GLU A N 1
ATOM 672 C CA . GLU A 1 88 ? 6.596 13.581 5.148 1.00 89.44 88 GLU A CA 1
ATOM 673 C C . GLU A 1 88 ? 6.830 13.295 6.641 1.00 89.44 88 GLU A C 1
ATOM 675 O O . GLU A 1 88 ? 6.145 13.858 7.500 1.00 89.44 88 GLU A O 1
ATOM 680 N N . LEU A 1 89 ? 7.781 12.410 6.954 1.00 84.75 89 LEU A N 1
ATOM 681 C CA . LEU A 1 89 ? 8.180 12.083 8.329 1.00 84.75 89 LEU A CA 1
ATOM 682 C C . LEU A 1 89 ? 9.157 13.121 8.907 1.00 84.75 89 LEU A C 1
ATOM 684 O O . LEU A 1 89 ? 9.037 13.512 10.067 1.00 84.75 89 LEU A O 1
ATOM 688 N N . VAL A 1 90 ? 10.142 13.520 8.107 1.00 81.44 90 VAL A N 1
ATOM 689 C CA . VAL A 1 90 ? 11.239 14.453 8.404 1.00 81.44 90 VAL A CA 1
ATOM 690 C C . VAL A 1 90 ? 11.537 15.316 7.171 1.00 81.44 90 VAL A C 1
ATOM 692 O O . VAL A 1 90 ? 10.939 15.126 6.122 1.00 81.44 90 VAL A O 1
ATOM 695 N N . GLY A 1 91 ? 12.452 16.281 7.264 1.00 76.44 91 GLY A N 1
ATOM 696 C CA . GLY A 1 91 ? 12.945 16.982 6.075 1.00 76.44 91 GLY A CA 1
ATOM 697 C C . GLY A 1 91 ? 13.675 16.036 5.108 1.00 76.44 91 GLY A C 1
ATOM 698 O O . GLY A 1 91 ? 14.325 15.073 5.530 1.00 76.44 91 GLY A O 1
ATOM 699 N N . TRP A 1 92 ? 13.582 16.305 3.804 1.00 71.81 92 TRP A N 1
ATOM 700 C CA . TRP A 1 92 ? 14.236 15.522 2.742 1.00 71.81 92 TRP A CA 1
ATOM 701 C C . TRP A 1 92 ? 15.757 15.433 2.904 1.00 71.81 92 TRP A C 1
ATOM 703 O O . TRP A 1 92 ? 16.376 14.454 2.487 1.00 71.81 92 TRP A O 1
ATOM 713 N N . GLU A 1 93 ? 16.360 16.432 3.544 1.00 77.56 93 GLU A N 1
ATOM 714 C CA . GLU A 1 93 ? 17.780 16.486 3.878 1.00 77.56 93 GLU A CA 1
ATOM 715 C C . GLU A 1 93 ? 18.222 15.366 4.834 1.00 77.56 93 GLU A C 1
ATOM 717 O O . GLU A 1 93 ? 19.412 15.060 4.920 1.00 77.56 93 GLU A O 1
ATOM 722 N N . HIS A 1 94 ? 17.277 14.740 5.541 1.00 73.38 94 HIS A N 1
ATOM 723 C CA . HIS A 1 94 ? 17.562 13.740 6.564 1.00 73.38 94 HIS A CA 1
ATOM 724 C C . HIS A 1 94 ? 17.327 12.301 6.102 1.00 73.38 94 HIS A C 1
ATOM 726 O O . HIS A 1 94 ? 17.953 11.384 6.636 1.00 73.38 94 HIS A O 1
ATOM 732 N N . SER A 1 95 ? 16.448 12.070 5.122 1.00 71.50 95 SER A N 1
ATOM 733 C CA . SER A 1 95 ? 16.193 10.726 4.600 1.00 71.50 95 SER A CA 1
ATOM 734 C C . SER A 1 95 ? 15.570 10.759 3.210 1.00 71.50 95 SER A C 1
ATOM 736 O O . SER A 1 95 ? 14.569 11.429 2.983 1.00 71.50 95 SER A O 1
ATOM 738 N N . MET A 1 96 ? 16.080 9.921 2.302 1.00 68.75 96 MET A N 1
ATOM 739 C CA . MET A 1 96 ? 15.404 9.647 1.024 1.00 68.75 96 MET A CA 1
ATOM 740 C C . MET A 1 96 ? 14.145 8.776 1.190 1.00 68.75 96 MET A C 1
ATOM 742 O O . MET A 1 96 ? 13.357 8.632 0.261 1.00 68.75 96 MET A O 1
ATOM 746 N N . LYS A 1 97 ? 13.954 8.177 2.372 1.00 73.88 97 LYS A N 1
ATOM 747 C CA . LYS A 1 97 ? 12.800 7.350 2.738 1.00 73.88 97 LYS A CA 1
ATOM 748 C C . LYS A 1 97 ? 12.020 8.072 3.814 1.00 73.88 97 LYS A C 1
ATOM 750 O O . LYS A 1 97 ? 12.302 7.924 5.003 1.00 73.88 97 LYS A O 1
ATOM 755 N N . ASN A 1 98 ? 11.117 8.918 3.344 1.00 81.62 98 ASN A N 1
ATOM 756 C CA . ASN A 1 98 ? 10.508 9.971 4.138 1.00 81.62 98 ASN A CA 1
ATOM 757 C C . ASN A 1 98 ? 8.978 9.887 4.189 1.00 81.62 98 ASN A C 1
ATOM 759 O O . ASN A 1 98 ? 8.308 10.840 4.561 1.00 81.62 98 ASN A O 1
ATOM 763 N N . GLU A 1 99 ? 8.403 8.763 3.783 1.00 88.25 99 GLU A N 1
ATOM 764 C CA . GLU A 1 99 ? 6.956 8.607 3.766 1.00 88.25 99 GLU A CA 1
ATOM 765 C C . GLU A 1 99 ? 6.437 8.172 5.143 1.00 88.25 99 GLU A C 1
ATOM 767 O O . GLU A 1 99 ? 6.962 7.245 5.763 1.00 88.25 99 GLU A O 1
ATOM 772 N N . LEU A 1 100 ? 5.381 8.834 5.608 1.00 92.00 100 LEU A N 1
ATOM 773 C CA . LEU A 1 100 ? 4.623 8.510 6.808 1.00 92.00 100 LEU A CA 1
ATOM 774 C C . LEU A 1 100 ? 3.168 8.246 6.419 1.00 92.00 100 LEU A C 1
ATOM 776 O O . LEU A 1 100 ? 2.457 9.153 5.985 1.00 92.00 100 LEU A O 1
ATOM 780 N N . ILE A 1 101 ? 2.713 7.010 6.617 1.00 95.31 101 ILE A N 1
ATOM 781 C CA . ILE A 1 101 ? 1.322 6.614 6.384 1.00 95.31 101 ILE A CA 1
ATOM 782 C C . ILE A 1 101 ? 0.577 6.676 7.717 1.00 95.31 101 ILE A C 1
ATOM 784 O O . ILE A 1 101 ? 0.906 5.963 8.668 1.00 95.31 101 ILE A O 1
ATOM 788 N N . ILE A 1 102 ? -0.453 7.513 7.779 1.00 97.19 102 ILE A N 1
ATOM 789 C CA . ILE A 1 102 ? -1.339 7.671 8.931 1.00 97.19 102 ILE A CA 1
ATOM 790 C C . ILE A 1 102 ? -2.716 7.150 8.538 1.00 97.19 102 ILE A C 1
ATOM 792 O O . ILE A 1 102 ? -3.375 7.714 7.670 1.00 97.19 102 ILE A O 1
ATOM 796 N N . ALA A 1 103 ? -3.175 6.094 9.200 1.00 98.25 103 ALA A N 1
ATOM 797 C CA . ALA A 1 103 ? -4.488 5.512 8.975 1.00 98.25 103 ALA A CA 1
ATOM 798 C C . ALA A 1 103 ? -5.359 5.675 10.219 1.00 98.25 103 ALA A C 1
ATOM 800 O O . ALA A 1 103 ? -4.995 5.238 11.310 1.00 98.25 103 ALA A O 1
ATOM 801 N N . ARG A 1 104 ? -6.537 6.273 10.056 1.00 98.44 104 ARG A N 1
ATOM 802 C CA . ARG A 1 104 ? -7.557 6.425 11.096 1.00 98.44 104 ARG A CA 1
ATOM 803 C C . ARG A 1 104 ? -8.756 5.555 10.756 1.00 98.44 104 ARG A C 1
ATOM 805 O O . ARG A 1 104 ? -9.340 5.707 9.685 1.00 98.44 104 ARG A O 1
ATOM 812 N N . ARG A 1 105 ? -9.178 4.689 11.676 1.00 98.38 105 ARG A N 1
ATOM 813 C CA . ARG A 1 105 ? -10.363 3.855 11.460 1.00 98.38 105 ARG A CA 1
ATOM 814 C C . ARG A 1 105 ? -11.611 4.732 11.386 1.00 98.38 105 ARG A C 1
ATOM 816 O O . ARG A 1 105 ? -11.876 5.523 12.293 1.00 98.38 105 ARG A O 1
ATOM 823 N N . THR A 1 106 ? -12.376 4.566 10.314 1.00 97.62 106 THR A N 1
ATOM 824 C CA . THR A 1 106 ? -13.717 5.152 10.151 1.00 97.62 106 THR A CA 1
ATOM 825 C C . THR A 1 106 ? -14.803 4.079 10.164 1.00 97.62 106 THR A C 1
ATOM 827 O O . THR A 1 106 ? -15.960 4.386 10.429 1.00 97.62 106 THR A O 1
ATOM 830 N N . GLY A 1 107 ? -14.426 2.821 9.900 1.00 94.75 107 GLY A N 1
ATOM 831 C CA . GLY A 1 107 ? -15.350 1.698 9.756 1.00 94.75 107 GLY A CA 1
ATOM 832 C C . GLY A 1 107 ? -16.098 1.695 8.421 1.00 94.75 107 GLY A C 1
ATOM 833 O O . GLY A 1 107 ? -16.905 0.805 8.195 1.00 94.75 107 GLY A O 1
ATOM 834 N N . GLN A 1 108 ? -15.830 2.666 7.542 1.00 96.00 108 GLN A N 1
ATOM 835 C CA . GLN A 1 108 ? -16.496 2.816 6.253 1.00 96.00 108 GLN A CA 1
ATOM 836 C C . GLN A 1 108 ? -15.474 2.644 5.125 1.00 96.00 108 GLN A C 1
ATOM 838 O O . GLN A 1 108 ? -14.638 3.532 4.927 1.00 96.00 108 GLN A O 1
ATOM 843 N N . PRO A 1 109 ? -15.484 1.504 4.408 1.00 96.62 109 PRO A N 1
ATOM 844 C CA . PRO A 1 109 ? -14.640 1.297 3.236 1.00 96.62 109 PRO A CA 1
ATOM 845 C C . PRO A 1 109 ? -14.793 2.421 2.213 1.00 96.62 109 PRO A C 1
ATOM 847 O O . PRO A 1 109 ? -15.907 2.814 1.857 1.00 96.62 109 PRO A O 1
ATOM 850 N N . LYS A 1 110 ? -13.674 2.931 1.696 1.00 97.06 110 LYS A N 1
ATOM 851 C CA . LYS A 1 110 ? -13.709 3.943 0.638 1.00 97.06 110 LYS A CA 1
ATOM 852 C C . LYS A 1 110 ? -14.133 3.302 -0.682 1.00 97.06 110 LYS A C 1
ATOM 854 O O . LYS A 1 110 ? -13.508 2.350 -1.152 1.00 97.06 110 LYS A O 1
ATOM 859 N N . ALA A 1 111 ? -15.152 3.877 -1.318 1.00 95.88 111 ALA A N 1
ATOM 860 C CA . ALA A 1 111 ? -15.667 3.390 -2.593 1.00 95.88 111 ALA A CA 1
ATOM 861 C C . ALA A 1 111 ? -14.556 3.249 -3.657 1.00 95.88 111 ALA A C 1
ATOM 863 O O . ALA A 1 111 ? -13.711 4.136 -3.860 1.00 95.88 111 ALA A O 1
ATOM 864 N N . GLY A 1 112 ? -14.539 2.088 -4.313 1.00 96.81 112 GLY A N 1
ATOM 865 C CA . GLY A 1 112 ? -13.586 1.737 -5.364 1.00 96.81 112 GLY A CA 1
ATOM 866 C C . GLY A 1 112 ? -12.134 1.549 -4.910 1.00 96.81 112 GLY A C 1
ATOM 867 O O . GLY A 1 112 ? -11.278 1.344 -5.764 1.00 96.81 112 GLY A O 1
ATOM 868 N N . ALA A 1 113 ? -11.803 1.628 -3.613 1.00 97.88 113 ALA A N 1
ATOM 869 C CA . ALA A 1 113 ? -10.427 1.391 -3.153 1.00 97.88 113 ALA A CA 1
ATOM 870 C C . ALA A 1 113 ? -9.973 -0.049 -3.434 1.00 97.88 113 ALA A C 1
ATOM 872 O O . ALA A 1 113 ? -8.887 -0.253 -3.970 1.00 97.88 113 ALA A O 1
ATOM 873 N N . ALA A 1 114 ? -10.847 -1.023 -3.164 1.00 97.62 114 ALA A N 1
ATOM 874 C CA . ALA A 1 114 ? -10.625 -2.429 -3.488 1.00 97.62 114 ALA A CA 1
ATOM 875 C C . ALA A 1 114 ? -10.411 -2.649 -4.997 1.00 97.62 114 ALA A C 1
ATOM 877 O O . ALA A 1 114 ? -9.488 -3.355 -5.394 1.00 97.62 114 ALA A O 1
ATOM 878 N N . ASP A 1 115 ? -11.216 -2.005 -5.843 1.00 98.06 115 ASP A N 1
ATOM 879 C CA . ASP A 1 115 ? -11.120 -2.162 -7.299 1.00 98.06 115 ASP A CA 1
ATOM 880 C C . ASP A 1 115 ? -9.855 -1.514 -7.861 1.00 98.06 115 ASP A C 1
ATOM 882 O O . ASP A 1 115 ? -9.174 -2.115 -8.688 1.00 98.06 115 ASP A O 1
ATOM 886 N N . ARG A 1 116 ? -9.476 -0.331 -7.357 1.00 98.19 116 ARG A N 1
ATOM 887 C CA . ARG A 1 116 ? -8.195 0.309 -7.699 1.00 98.19 116 ARG A CA 1
ATOM 888 C C . ARG A 1 116 ? -7.002 -0.539 -7.261 1.00 98.19 116 ARG A C 1
ATOM 890 O O . ARG A 1 116 ? -6.032 -0.630 -8.007 1.00 98.19 116 ARG A O 1
ATOM 897 N N . LEU A 1 117 ? -7.075 -1.170 -6.085 1.00 97.50 117 LEU A N 1
ATOM 898 C CA . LEU A 1 117 ? -6.040 -2.090 -5.611 1.00 97.50 117 LEU A CA 1
ATOM 899 C C . LEU A 1 117 ? -5.905 -3.293 -6.549 1.00 97.50 117 LEU A C 1
ATOM 901 O O . LEU A 1 117 ? -4.804 -3.566 -7.017 1.00 97.50 117 LEU A O 1
ATOM 905 N N . ARG A 1 118 ? -7.014 -3.968 -6.881 1.00 96.38 118 ARG A N 1
ATOM 906 C CA . ARG A 1 118 ? -7.010 -5.091 -7.837 1.00 96.38 118 ARG A CA 1
ATOM 907 C C . ARG A 1 118 ? -6.489 -4.670 -9.210 1.00 96.38 118 ARG A C 1
ATOM 909 O O . ARG A 1 118 ? -5.678 -5.386 -9.782 1.00 96.38 118 ARG A O 1
ATOM 916 N N . GLY A 1 119 ? -6.912 -3.507 -9.707 1.00 94.88 119 GLY A N 1
ATOM 917 C CA . GLY A 1 119 ? -6.464 -2.962 -10.988 1.00 94.88 119 GLY A CA 1
ATOM 918 C C . GLY A 1 119 ? -4.957 -2.718 -11.027 1.00 94.88 119 GLY A C 1
ATOM 919 O O . GLY A 1 119 ? -4.305 -3.125 -11.980 1.00 94.88 119 GLY A O 1
ATOM 920 N N . LEU A 1 120 ? -4.384 -2.133 -9.969 1.00 92.50 120 LEU A N 1
ATOM 921 C CA . LEU A 1 120 ? -2.930 -1.983 -9.859 1.00 92.50 120 LEU A CA 1
ATOM 922 C C . LEU A 1 120 ? -2.222 -3.335 -9.774 1.00 92.50 120 LEU A C 1
ATOM 924 O O . LEU A 1 120 ? -1.226 -3.538 -10.455 1.00 92.50 120 LEU A O 1
ATOM 928 N N . LEU A 1 121 ? -2.717 -4.274 -8.968 1.00 91.81 121 LEU A N 1
ATOM 929 C CA . LEU A 1 121 ? -2.086 -5.591 -8.884 1.00 91.81 121 LEU A CA 1
ATOM 930 C C . LEU A 1 121 ? -2.082 -6.296 -10.247 1.00 91.81 121 LEU A C 1
ATOM 932 O O . LEU A 1 121 ? -1.042 -6.819 -10.630 1.00 91.81 121 LEU A O 1
ATOM 936 N N . ALA A 1 122 ? -3.179 -6.230 -11.002 1.00 90.44 122 ALA A N 1
ATOM 937 C CA . ALA A 1 122 ? -3.260 -6.791 -12.349 1.00 90.44 122 ALA A CA 1
ATOM 938 C C . ALA A 1 122 ? -2.325 -6.088 -13.347 1.00 90.44 122 ALA A C 1
ATOM 940 O O . ALA A 1 122 ? -1.570 -6.742 -14.063 1.00 90.44 122 ALA A O 1
ATOM 941 N N . GLU A 1 123 ? -2.312 -4.752 -13.361 1.00 86.88 123 GLU A N 1
ATOM 942 C CA . GLU A 1 123 ? -1.463 -3.973 -14.273 1.00 86.88 123 GLU A CA 1
ATOM 943 C C . GLU A 1 123 ? 0.027 -4.287 -14.082 1.00 86.88 123 GLU A C 1
ATOM 945 O O . GLU A 1 123 ? 0.794 -4.281 -15.043 1.00 86.88 123 GLU A O 1
ATOM 950 N N . PHE A 1 124 ? 0.438 -4.595 -12.850 1.00 84.69 124 PHE A N 1
ATOM 951 C CA . PHE A 1 124 ? 1.829 -4.874 -12.500 1.00 84.69 124 PHE A CA 1
ATOM 952 C C . PHE A 1 124 ? 2.175 -6.371 -12.411 1.00 84.69 124 PHE A C 1
ATOM 954 O O . PHE A 1 124 ? 3.336 -6.696 -12.145 1.00 84.69 124 PHE A O 1
ATOM 961 N N . GLY A 1 125 ? 1.223 -7.280 -12.656 1.00 85.06 125 GLY A N 1
ATOM 962 C CA . GLY A 1 125 ? 1.439 -8.729 -12.553 1.00 85.06 125 GLY A CA 1
ATOM 963 C C . GLY A 1 125 ? 1.736 -9.199 -11.121 1.00 85.06 125 GLY A C 1
ATOM 964 O O . GLY A 1 125 ? 2.638 -10.010 -10.905 1.00 85.06 125 GLY A O 1
ATOM 965 N N . LEU A 1 126 ? 1.056 -8.606 -10.136 1.00 88.44 126 LEU A N 1
ATOM 966 C CA . LEU A 1 126 ? 1.233 -8.805 -8.693 1.00 88.44 126 LEU A CA 1
ATOM 967 C C . LEU A 1 126 ? -0.002 -9.440 -8.028 1.00 88.44 126 LEU A C 1
ATOM 969 O O . LEU A 1 126 ? -0.187 -9.330 -6.817 1.00 88.44 126 LEU A O 1
ATOM 973 N N . GLU A 1 127 ? -0.877 -10.089 -8.791 1.00 90.69 127 GLU A N 1
ATOM 974 C CA . GLU A 1 127 ? -2.168 -10.601 -8.319 1.00 90.69 127 GLU A CA 1
ATOM 975 C C . GLU A 1 127 ? -2.034 -11.620 -7.182 1.00 90.69 127 GLU A C 1
ATOM 977 O O . GLU A 1 127 ? -2.896 -11.669 -6.307 1.00 90.69 127 GLU A O 1
ATOM 982 N N . SER A 1 128 ? -0.923 -12.361 -7.117 1.00 89.75 128 SER A N 1
ATOM 983 C CA . SER A 1 128 ? -0.623 -13.286 -6.013 1.00 89.75 128 SER A CA 1
ATOM 984 C C . SER A 1 128 ? -0.568 -12.602 -4.638 1.00 89.75 128 SER A C 1
ATOM 986 O O . SER A 1 128 ? -0.760 -13.246 -3.602 1.00 89.75 128 SER A O 1
ATOM 988 N N . LEU A 1 129 ? -0.366 -11.279 -4.592 1.00 90.44 129 LEU A N 1
ATOM 989 C CA . LEU A 1 129 ? -0.401 -10.512 -3.347 1.00 90.44 129 LEU A CA 1
ATOM 990 C C . LEU A 1 129 ? -1.812 -10.396 -2.751 1.00 90.44 129 LEU A C 1
ATOM 992 O O . LEU A 1 129 ? -1.927 -10.121 -1.555 1.00 90.44 129 LEU A O 1
ATOM 996 N N . LEU A 1 130 ? -2.876 -10.637 -3.527 1.00 92.62 130 LEU A N 1
ATOM 997 C CA . LEU A 1 130 ? -4.250 -10.696 -3.006 1.00 92.62 130 LEU A CA 1
ATOM 998 C C . LEU A 1 130 ? -4.449 -11.860 -2.032 1.00 92.62 130 LEU A C 1
ATOM 1000 O O . LEU A 1 130 ? -5.240 -11.749 -1.102 1.00 92.62 130 LEU A O 1
ATOM 1004 N N . GLU A 1 131 ? -3.729 -12.964 -2.223 1.00 89.12 131 GLU A N 1
ATOM 1005 C CA . GLU A 1 131 ? -3.863 -14.161 -1.388 1.00 89.12 131 GLU A CA 1
ATOM 1006 C C . GLU A 1 131 ? -3.011 -14.073 -0.119 1.00 89.12 131 GLU A C 1
ATOM 1008 O O . GLU A 1 131 ? -3.363 -14.625 0.925 1.00 89.12 131 GLU A O 1
ATOM 1013 N N . THR A 1 132 ? -1.893 -13.352 -0.200 1.00 87.50 132 THR A N 1
ATOM 1014 C CA . THR A 1 132 ? -0.865 -13.340 0.846 1.00 87.50 132 THR A CA 1
ATOM 1015 C C . THR A 1 132 ? -0.891 -12.090 1.722 1.00 87.50 132 THR A C 1
ATOM 1017 O O . THR A 1 132 ? -0.631 -12.200 2.917 1.00 87.50 132 THR A O 1
ATOM 1020 N N . ARG A 1 133 ? -1.216 -10.908 1.174 1.00 85.94 133 ARG A N 1
ATOM 1021 C CA . ARG A 1 133 ? -1.073 -9.616 1.882 1.00 85.94 133 ARG A CA 1
ATOM 1022 C C . ARG A 1 133 ? -2.318 -8.742 1.848 1.00 85.94 133 ARG A C 1
ATOM 1024 O O . ARG A 1 133 ? -2.731 -8.211 2.875 1.00 85.94 133 ARG A O 1
ATOM 1031 N N . PHE A 1 134 ? -2.915 -8.585 0.672 1.00 93.12 134 PHE A N 1
ATOM 1032 C CA . PHE A 1 134 ? -4.022 -7.661 0.429 1.00 93.12 134 PHE A CA 1
ATOM 1033 C C . PHE A 1 134 ? -5.340 -8.419 0.285 1.00 93.12 134 PHE A C 1
ATOM 1035 O O . PHE A 1 134 ? -6.027 -8.313 -0.731 1.00 93.12 134 PHE A O 1
ATOM 1042 N N . ARG A 1 135 ? -5.676 -9.211 1.306 1.00 93.00 135 ARG A N 1
ATOM 1043 C CA . ARG A 1 135 ? -6.873 -10.056 1.311 1.00 93.00 135 ARG A CA 1
ATOM 1044 C C . ARG A 1 135 ? -8.129 -9.189 1.440 1.00 93.00 135 ARG A C 1
ATOM 1046 O O . ARG A 1 135 ? -8.326 -8.490 2.432 1.00 93.00 135 ARG A O 1
ATOM 1053 N N . LEU A 1 136 ? -8.921 -9.169 0.370 1.00 88.00 136 LEU A N 1
A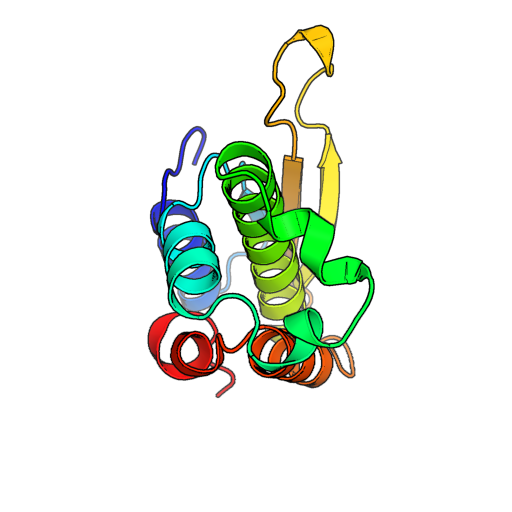TOM 1054 C CA . LEU A 1 136 ? -10.158 -8.396 0.238 1.00 88.00 136 LEU A CA 1
ATOM 1055 C C . LEU A 1 136 ? -11.372 -9.321 0.389 1.00 88.00 136 LEU A C 1
ATOM 1057 O O . LEU A 1 136 ? -12.149 -9.485 -0.551 1.00 88.00 136 LEU A O 1
ATOM 1061 N N . ASP A 1 137 ? -11.465 -9.974 1.538 1.00 71.19 137 ASP A N 1
ATOM 1062 C CA . ASP A 1 137 ? -12.628 -10.716 2.026 1.00 71.19 137 ASP A CA 1
ATOM 1063 C C . ASP A 1 137 ? -13.650 -9.801 2.723 1.00 71.19 137 ASP A C 1
ATOM 1065 O O . ASP A 1 137 ? -13.240 -8.832 3.421 1.00 71.19 137 ASP A O 1
#